Protein AF-A0A938VQ85-F1 (afdb_monomer_lite)

Sequence (99 aa):
MSARAQPDFHTLARSVGDYLARVAEPVAEGVRWATYSYAGERQYGTDVFAGAAGVVLFLADLAAMGDDARSRDLAERGMAWLAATWQREEAAGVYNPTL

Foldseek 3Di:
DDDDDDDDVLVVLVVVLVVCLVQWDDDPQFTFHWFADPVRDTDADLDCPGHLVVVLVSLVVNCVVPVPVSSVRNSVRSVSVSVVVVVVCVVVVVDDPPD

Structure (mmCIF, N/CA/C/O backbone):
data_AF-A0A938VQ85-F1
#
_entry.id   AF-A0A938VQ85-F1
#
loop_
_atom_site.group_PDB
_atom_site.id
_atom_site.type_symbol
_atom_site.label_atom_id
_atom_site.label_alt_id
_atom_site.label_comp_id
_atom_site.label_asym_id
_atom_site.label_entity_id
_atom_site.label_seq_id
_atom_site.pdbx_PDB_ins_code
_atom_site.Cartn_x
_atom_site.Cartn_y
_atom_site.Cartn_z
_atom_site.occupancy
_atom_site.B_iso_or_equiv
_atom_site.auth_seq_id
_atom_site.auth_comp_id
_atom_site.auth_asym_id
_atom_site.auth_atom_id
_atom_site.pdbx_PDB_model_num
ATOM 1 N N . MET A 1 1 ? -5.783 25.232 32.265 1.00 48.94 1 MET A N 1
ATOM 2 C CA . MET A 1 1 ? -5.102 24.543 31.146 1.00 48.94 1 MET A CA 1
ATOM 3 C C . MET A 1 1 ? -5.844 23.242 30.883 1.00 48.94 1 MET A C 1
ATOM 5 O O . MET A 1 1 ? -5.754 22.352 31.714 1.00 48.94 1 MET A O 1
ATOM 9 N N . SER A 1 2 ? -6.633 23.148 29.808 1.00 55.66 2 SER A N 1
ATOM 10 C CA . SER A 1 2 ? -7.268 21.876 29.422 1.00 55.66 2 SER A CA 1
ATOM 11 C C . SER A 1 2 ? -6.257 21.008 28.683 1.00 55.66 2 SER A C 1
ATOM 13 O O . SER A 1 2 ? -5.640 21.475 27.726 1.00 55.66 2 SER A O 1
ATOM 15 N N . ALA A 1 3 ? -6.083 19.764 29.129 1.00 60.75 3 ALA A N 1
ATOM 16 C CA . ALA A 1 3 ? -5.290 18.771 28.418 1.00 60.75 3 ALA A CA 1
ATOM 17 C C . ALA A 1 3 ? -5.922 18.502 27.044 1.00 60.75 3 ALA A C 1
ATOM 19 O O . ALA A 1 3 ? -7.126 18.263 26.939 1.00 60.75 3 ALA A O 1
ATOM 20 N N . ARG A 1 4 ? -5.120 18.581 25.979 1.00 64.44 4 ARG A N 1
ATOM 21 C CA . ARG A 1 4 ? -5.558 18.226 24.625 1.00 64.44 4 ARG A CA 1
ATOM 22 C C . ARG A 1 4 ? -5.855 16.724 24.621 1.00 64.44 4 ARG A C 1
ATOM 24 O O . ARG A 1 4 ? -4.990 15.951 25.024 1.00 64.44 4 ARG A O 1
ATOM 31 N N . ALA A 1 5 ? -7.055 16.318 24.207 1.00 73.06 5 ALA A N 1
ATOM 32 C CA . ALA A 1 5 ? -7.376 14.901 24.053 1.00 73.06 5 ALA A CA 1
ATOM 33 C C . ALA A 1 5 ? -6.359 14.252 23.098 1.00 73.06 5 ALA A C 1
ATOM 35 O O . ALA A 1 5 ? -6.088 14.801 22.025 1.00 73.06 5 ALA A O 1
ATOM 36 N N . GLN A 1 6 ? -5.760 13.132 23.510 1.00 65.94 6 GLN A N 1
ATOM 37 C C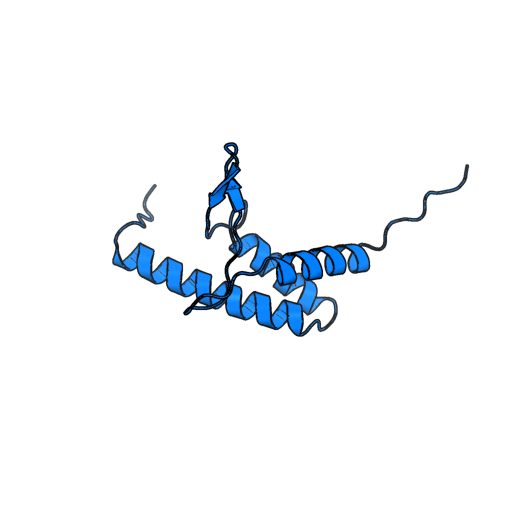A . GLN A 1 6 ? -4.875 12.371 22.634 1.00 65.94 6 GLN A CA 1
ATOM 38 C C . GLN A 1 6 ? -5.691 11.796 21.468 1.00 65.94 6 GLN A C 1
ATOM 40 O O . GLN A 1 6 ? -6.807 11.320 21.689 1.00 65.94 6 GLN A O 1
ATOM 45 N N . PRO A 1 7 ? -5.171 11.858 20.234 1.00 72.00 7 PRO A N 1
ATOM 46 C CA . PRO A 1 7 ? -5.837 11.251 19.096 1.00 72.00 7 PRO A CA 1
ATOM 47 C C . PRO A 1 7 ? -5.908 9.730 19.255 1.00 72.00 7 PRO A C 1
ATOM 49 O O . PRO A 1 7 ? -4.952 9.095 19.699 1.00 72.00 7 PRO A O 1
ATOM 52 N N . ASP A 1 8 ? -7.033 9.154 18.838 1.00 88.31 8 ASP A N 1
ATOM 53 C CA . ASP A 1 8 ? -7.162 7.710 18.680 1.00 88.31 8 ASP A CA 1
ATOM 54 C C . ASP A 1 8 ? -6.401 7.267 17.422 1.00 88.31 8 ASP A C 1
ATOM 56 O O . ASP A 1 8 ? -6.876 7.411 16.290 1.00 88.31 8 ASP A O 1
ATOM 60 N N . PHE A 1 9 ? -5.190 6.747 17.627 1.00 88.38 9 PHE A N 1
ATOM 61 C CA . PHE A 1 9 ? -4.323 6.280 16.549 1.00 88.38 9 PHE A CA 1
ATOM 62 C C . PHE A 1 9 ? -4.932 5.133 15.743 1.00 88.38 9 PHE A C 1
ATOM 64 O O . PHE A 1 9 ? -4.624 5.019 14.560 1.00 88.38 9 PHE A O 1
ATOM 71 N N . HIS A 1 10 ? -5.829 4.333 16.323 1.00 89.19 10 HIS A N 1
ATOM 72 C CA . HIS A 1 10 ? -6.503 3.269 15.588 1.00 89.19 10 HIS A CA 1
ATOM 73 C C . HIS A 1 10 ? -7.497 3.847 14.574 1.00 89.19 10 HIS A C 1
ATOM 75 O O . HIS A 1 10 ? -7.471 3.484 13.399 1.00 89.19 10 HIS A O 1
ATOM 81 N N . THR A 1 11 ? -8.317 4.822 14.982 1.00 91.44 11 THR A N 1
ATOM 82 C CA . THR A 1 11 ? -9.201 5.545 14.052 1.00 91.44 11 THR A CA 1
ATOM 83 C C . THR A 1 11 ? -8.408 6.250 12.948 1.00 91.44 11 THR A C 1
ATOM 85 O O . THR A 1 11 ? -8.800 6.209 11.780 1.00 91.44 11 THR A O 1
ATOM 88 N N . LEU A 1 12 ? -7.267 6.863 13.282 1.00 93.62 12 LEU A N 1
ATOM 89 C CA . LEU A 1 12 ? -6.402 7.490 12.279 1.00 93.62 12 LEU A CA 1
ATOM 90 C C . LEU A 1 12 ? -5.791 6.467 11.314 1.00 93.62 12 LEU A C 1
ATOM 92 O O . LEU A 1 12 ? -5.806 6.699 10.107 1.00 93.62 12 LEU A O 1
ATOM 96 N N . ALA A 1 13 ? -5.307 5.329 11.815 1.00 94.50 13 ALA A N 1
ATOM 97 C CA . ALA A 1 13 ? -4.781 4.254 10.981 1.00 94.50 13 ALA A CA 1
ATOM 98 C C . ALA A 1 13 ? -5.854 3.711 10.027 1.00 94.50 13 ALA A C 1
ATOM 100 O O . ALA A 1 13 ? -5.593 3.556 8.837 1.00 94.50 13 ALA A O 1
ATOM 101 N N . ARG A 1 14 ? -7.094 3.534 10.498 1.00 94.25 14 ARG A N 1
ATOM 102 C CA . ARG A 1 14 ? -8.218 3.137 9.637 1.00 94.25 14 ARG A CA 1
ATOM 103 C C . ARG A 1 14 ? -8.488 4.141 8.519 1.00 94.25 14 ARG A C 1
ATOM 105 O O . ARG A 1 14 ? -8.662 3.731 7.380 1.00 94.25 14 ARG A O 1
ATOM 112 N N . SER A 1 15 ? -8.445 5.441 8.811 1.00 95.25 15 SER A N 1
ATOM 113 C CA . SER A 1 15 ? -8.581 6.488 7.786 1.00 95.25 15 SER A CA 1
ATOM 114 C C . SER A 1 15 ? -7.483 6.403 6.713 1.00 95.25 15 SER A C 1
ATOM 116 O O . SER A 1 15 ? -7.756 6.542 5.518 1.00 95.25 15 SER A O 1
ATOM 118 N N . VAL A 1 16 ? -6.239 6.116 7.117 1.00 96.44 16 VAL A N 1
ATOM 119 C CA . VAL A 1 16 ? -5.133 5.871 6.175 1.00 96.44 16 VAL A CA 1
ATOM 120 C C . VAL A 1 16 ? -5.381 4.598 5.360 1.00 96.44 16 VAL A C 1
ATOM 122 O O . VAL A 1 16 ? -5.218 4.626 4.142 1.00 96.44 16 VAL A O 1
ATOM 125 N N . GLY A 1 17 ? -5.838 3.513 5.989 1.00 96.75 17 GLY A N 1
ATOM 126 C CA . GLY A 1 17 ? -6.230 2.277 5.304 1.00 96.75 17 GLY A CA 1
ATOM 127 C C . GLY A 1 17 ? -7.326 2.508 4.261 1.00 96.75 17 GLY A C 1
ATOM 128 O O . GLY A 1 17 ? -7.186 2.091 3.113 1.00 96.75 17 GLY A O 1
ATOM 129 N N . ASP A 1 18 ? -8.367 3.266 4.607 1.00 97.00 18 ASP A N 1
ATOM 130 C CA . ASP A 1 18 ? -9.449 3.637 3.690 1.00 97.00 18 ASP A CA 1
ATOM 131 C C . ASP A 1 18 ? -8.946 4.454 2.497 1.00 97.00 18 ASP A C 1
ATOM 133 O O . ASP A 1 18 ? -9.379 4.235 1.359 1.00 97.00 18 ASP A O 1
ATOM 137 N N . TYR A 1 19 ? -8.015 5.382 2.738 1.00 97.81 19 TYR A N 1
ATOM 138 C CA . TYR A 1 19 ? -7.357 6.133 1.676 1.00 97.81 19 TYR A CA 1
ATOM 139 C C . TYR A 1 19 ? -6.568 5.206 0.748 1.00 97.81 19 TYR A C 1
ATOM 141 O O . TYR A 1 19 ? -6.794 5.230 -0.463 1.00 97.81 19 TYR A O 1
ATOM 149 N N . LEU A 1 20 ? -5.689 4.368 1.303 1.00 97.88 20 LEU A N 1
ATOM 150 C CA . LEU A 1 20 ? -4.861 3.424 0.548 1.00 97.88 20 LEU A CA 1
ATOM 151 C C . LEU A 1 20 ? -5.715 2.461 -0.269 1.00 97.88 20 LEU A C 1
ATOM 153 O O . LEU A 1 20 ? -5.401 2.175 -1.420 1.00 97.88 20 LEU A O 1
ATOM 157 N N . ALA A 1 21 ? -6.834 2.019 0.285 1.00 98.25 21 ALA A N 1
ATOM 158 C CA . ALA A 1 21 ? -7.776 1.161 -0.400 1.00 98.25 21 ALA A CA 1
ATOM 159 C C . ALA A 1 21 ? -8.522 1.865 -1.544 1.00 98.25 21 ALA A C 1
ATOM 161 O O . ALA A 1 21 ? -8.942 1.212 -2.495 1.00 98.25 21 ALA A O 1
ATOM 162 N N . ARG A 1 22 ? -8.708 3.188 -1.469 1.00 98.12 22 ARG A N 1
ATOM 163 C CA . ARG A 1 22 ? -9.295 3.989 -2.554 1.00 98.12 22 ARG A CA 1
ATOM 164 C C . ARG A 1 22 ? -8.308 4.239 -3.691 1.00 98.12 22 ARG A C 1
ATOM 166 O O . ARG A 1 22 ? -8.736 4.326 -4.836 1.00 98.12 22 ARG A O 1
ATOM 173 N N . VAL A 1 23 ? -7.023 4.401 -3.378 1.00 97.62 23 VAL A N 1
ATOM 174 C CA . VAL A 1 23 ? -5.973 4.678 -4.377 1.00 97.62 23 VAL A CA 1
ATOM 175 C C . VAL A 1 23 ? -5.237 3.424 -4.854 1.00 97.62 23 VAL A C 1
ATOM 177 O O . VAL A 1 23 ? -4.354 3.524 -5.698 1.00 97.62 23 VAL A O 1
ATOM 180 N N . ALA A 1 24 ? -5.599 2.257 -4.322 1.00 98.31 24 ALA A N 1
ATOM 181 C CA . ALA A 1 24 ? -5.146 0.961 -4.798 1.00 98.31 24 ALA A CA 1
ATOM 182 C C . ALA A 1 24 ? -5.479 0.781 -6.285 1.00 98.31 24 ALA A C 1
ATOM 184 O O . ALA A 1 24 ? -6.615 0.990 -6.713 1.00 98.31 24 ALA A O 1
ATOM 185 N N . GLU A 1 25 ? -4.495 0.337 -7.060 1.00 98.31 25 GLU A N 1
ATOM 186 C CA . GLU A 1 25 ? -4.631 0.069 -8.488 1.00 98.31 25 GLU A CA 1
ATOM 187 C C . GLU A 1 25 ? -4.609 -1.437 -8.741 1.00 98.31 25 GLU A C 1
ATOM 189 O O . GLU A 1 25 ? -3.544 -2.057 -8.641 1.00 98.31 25 GLU A O 1
ATOM 194 N N . PRO A 1 26 ? -5.758 -2.047 -9.081 1.00 98.25 26 PRO A N 1
ATOM 195 C CA . PRO A 1 26 ? -5.797 -3.436 -9.500 1.00 98.25 26 PRO A CA 1
ATOM 196 C C . PRO A 1 26 ? -5.009 -3.629 -10.795 1.00 98.25 26 PRO A C 1
ATOM 198 O O . PRO A 1 26 ? -5.172 -2.884 -11.762 1.00 98.25 26 PRO A O 1
ATOM 201 N N . VAL A 1 27 ? -4.187 -4.668 -10.819 1.00 97.56 27 VAL A N 1
ATOM 202 C CA . VAL A 1 27 ? -3.453 -5.145 -11.993 1.00 97.56 27 VAL A CA 1
ATOM 203 C C . VAL A 1 27 ? -3.623 -6.659 -12.101 1.00 97.56 27 VAL A C 1
ATOM 205 O O . VAL A 1 27 ? -4.173 -7.284 -11.194 1.00 97.56 27 VAL A O 1
ATOM 208 N N . ALA A 1 28 ? -3.189 -7.263 -13.210 1.00 94.88 28 ALA A N 1
ATOM 209 C CA . ALA A 1 28 ? -3.384 -8.696 -13.437 1.00 94.88 28 ALA A CA 1
ATOM 210 C C . ALA A 1 28 ? -2.788 -9.555 -12.305 1.00 94.88 28 ALA A C 1
ATOM 212 O O . ALA A 1 28 ? -3.394 -10.539 -11.892 1.00 94.88 28 ALA A O 1
ATOM 213 N N . GLU A 1 29 ? -1.645 -9.142 -11.759 1.00 94.50 29 GLU A N 1
ATOM 214 C CA . GLU A 1 29 ? -0.906 -9.876 -10.731 1.00 94.50 29 GLU A CA 1
ATOM 215 C C . GLU A 1 29 ? -1.161 -9.375 -9.298 1.00 94.50 29 GLU A C 1
ATOM 217 O O . GLU A 1 29 ? -0.385 -9.690 -8.402 1.00 94.50 29 GLU A O 1
ATOM 222 N N . GLY A 1 30 ? -2.216 -8.585 -9.055 1.00 97.94 30 GLY A N 1
ATOM 223 C CA . GLY A 1 30 ? -2.573 -8.144 -7.703 1.00 97.94 30 GLY A CA 1
ATOM 224 C C . GLY A 1 30 ? -3.001 -6.683 -7.616 1.00 97.94 30 GLY A C 1
ATOM 225 O O . GLY A 1 30 ? -3.861 -6.220 -8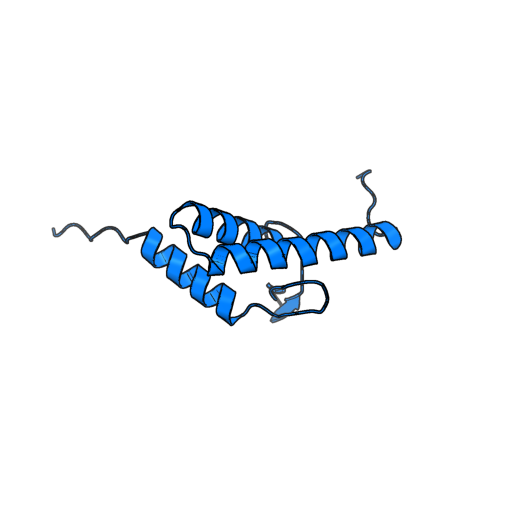.367 1.00 97.94 30 GLY A O 1
ATOM 226 N N . VAL A 1 31 ? -2.440 -5.960 -6.650 1.00 98.62 31 VAL A N 1
ATOM 227 C CA . VAL A 1 31 ? -2.680 -4.526 -6.437 1.00 98.62 31 VAL A CA 1
ATOM 228 C C . VAL A 1 31 ? -1.353 -3.813 -6.238 1.00 98.62 31 VAL A C 1
ATOM 230 O O . VAL A 1 31 ? -0.450 -4.332 -5.591 1.00 98.62 31 VAL A O 1
ATOM 233 N N . ARG A 1 32 ? -1.254 -2.597 -6.769 1.00 97.94 32 ARG A N 1
ATOM 234 C CA . ARG A 1 32 ? -0.120 -1.702 -6.541 1.00 97.94 32 ARG A CA 1
ATOM 235 C C . ARG A 1 32 ? -0.588 -0.315 -6.127 1.00 97.94 32 ARG A C 1
ATOM 237 O O . ARG A 1 32 ? -1.759 0.030 -6.280 1.00 97.94 32 ARG A O 1
ATOM 244 N N . TRP A 1 33 ? 0.353 0.487 -5.653 1.00 97.94 33 TRP A N 1
ATOM 245 C CA . TRP A 1 33 ? 0.131 1.880 -5.293 1.00 97.94 33 TRP A CA 1
ATOM 246 C C . TRP A 1 33 ? 1.159 2.743 -6.001 1.00 97.94 33 TRP A C 1
ATOM 248 O O . TRP A 1 33 ? 2.351 2.437 -5.965 1.00 97.94 33 TRP A O 1
ATOM 258 N N . ALA A 1 34 ? 0.701 3.812 -6.647 1.00 96.25 34 ALA A N 1
ATOM 259 C CA . ALA A 1 34 ? 1.607 4.820 -7.167 1.00 96.25 34 ALA A CA 1
ATOM 260 C C . ALA A 1 34 ? 2.198 5.644 -6.016 1.00 96.25 34 ALA A C 1
ATOM 262 O O . ALA A 1 34 ? 1.465 6.245 -5.225 1.00 96.25 34 ALA A O 1
ATOM 263 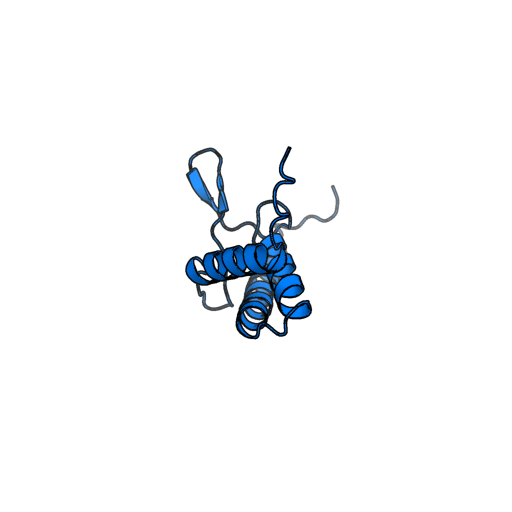N N . THR A 1 35 ? 3.522 5.722 -5.969 1.00 90.75 35 THR A N 1
ATOM 264 C CA . THR A 1 35 ? 4.246 6.781 -5.266 1.00 90.75 35 THR A CA 1
ATOM 265 C C . THR A 1 35 ? 4.652 7.863 -6.262 1.00 90.75 35 THR A C 1
ATOM 267 O O . THR A 1 35 ? 4.439 7.720 -7.469 1.00 90.75 35 THR A O 1
ATOM 270 N N . TYR A 1 36 ? 5.143 8.996 -5.766 1.00 90.31 36 TYR A N 1
ATOM 271 C CA . TYR A 1 36 ? 5.471 10.143 -6.608 1.00 90.31 36 TYR A CA 1
ATOM 272 C C . TYR A 1 36 ? 6.922 10.551 -6.399 1.00 90.31 36 TYR A C 1
ATOM 274 O O . TYR A 1 36 ? 7.369 10.703 -5.261 1.00 90.31 36 TYR A O 1
ATOM 282 N N . SER A 1 37 ? 7.642 10.757 -7.500 1.00 88.62 37 SER A N 1
ATOM 283 C CA . SER A 1 37 ? 8.971 11.362 -7.470 1.00 88.62 37 SER A CA 1
ATOM 284 C C . SER A 1 37 ? 8.894 12.815 -6.988 1.00 88.62 37 SER A C 1
ATOM 286 O O . SER A 1 37 ? 7.823 13.427 -6.969 1.00 88.62 37 SER A O 1
ATOM 288 N N . TYR A 1 38 ? 10.040 13.424 -6.675 1.00 87.44 38 TYR A N 1
ATOM 289 C CA . TYR A 1 38 ? 10.098 14.861 -6.370 1.00 87.44 38 TYR A CA 1
ATOM 290 C C . TYR A 1 38 ? 9.600 15.749 -7.521 1.00 87.44 38 TYR A C 1
ATOM 292 O O . TYR A 1 38 ? 9.145 16.864 -7.276 1.00 87.44 38 TYR A O 1
ATOM 300 N N . ALA A 1 39 ? 9.656 15.257 -8.762 1.00 93.75 39 ALA A N 1
ATOM 301 C CA . ALA A 1 39 ? 9.113 15.936 -9.936 1.00 93.75 39 ALA A CA 1
ATOM 302 C C . ALA A 1 39 ? 7.599 15.700 -10.128 1.00 93.75 39 ALA A C 1
ATOM 304 O O . ALA A 1 39 ? 7.013 16.222 -11.072 1.00 93.75 39 ALA A O 1
ATOM 305 N N . GLY A 1 40 ? 6.953 14.929 -9.245 1.00 91.88 40 GLY A N 1
ATOM 306 C CA . GLY A 1 40 ? 5.528 14.601 -9.323 1.00 91.88 40 GLY A CA 1
ATOM 307 C C . GLY A 1 40 ? 5.201 13.469 -10.299 1.00 91.88 40 GLY A C 1
ATOM 308 O O . GLY A 1 40 ? 4.039 13.286 -10.661 1.00 91.88 40 GLY A O 1
ATOM 309 N N . GLU A 1 41 ? 6.197 12.700 -10.735 1.00 94.06 41 GLU A N 1
ATOM 310 C CA . GLU A 1 41 ? 5.989 11.577 -11.649 1.00 94.06 41 GLU A CA 1
ATOM 311 C C . GLU A 1 41 ? 5.541 10.337 -10.883 1.00 94.06 41 GLU A C 1
ATOM 313 O O . GLU A 1 41 ? 6.099 10.020 -9.833 1.00 94.06 41 GLU A O 1
ATOM 318 N N . ARG A 1 42 ? 4.560 9.610 -11.425 1.00 94.50 42 ARG A N 1
ATOM 319 C CA . ARG A 1 42 ? 4.086 8.360 -10.824 1.00 94.50 42 ARG A CA 1
ATOM 320 C C . ARG A 1 42 ? 5.141 7.269 -10.954 1.00 94.50 42 ARG A C 1
ATOM 322 O O . ARG A 1 42 ? 5.647 7.015 -12.045 1.00 94.50 42 ARG A O 1
ATOM 329 N N . GLN A 1 43 ? 5.403 6.589 -9.850 1.00 94.56 43 GLN A N 1
ATOM 330 C CA . GLN A 1 43 ? 6.355 5.496 -9.731 1.00 94.56 43 GLN A CA 1
ATOM 331 C C . GLN A 1 43 ? 5.705 4.318 -9.004 1.00 94.56 43 GLN A C 1
ATOM 333 O O . GLN A 1 43 ? 4.766 4.492 -8.232 1.00 94.56 43 GLN A O 1
ATOM 338 N N . TYR A 1 44 ? 6.205 3.111 -9.263 1.00 94.94 44 TYR A N 1
ATOM 339 C CA . TYR A 1 44 ? 5.742 1.885 -8.609 1.00 94.94 44 TYR A CA 1
ATOM 340 C C . TYR A 1 44 ? 6.947 1.144 -8.034 1.00 94.94 44 TYR A C 1
ATOM 342 O O . TYR A 1 44 ? 7.390 0.141 -8.588 1.00 94.94 44 TYR A O 1
ATOM 350 N N . GLY A 1 45 ? 7.514 1.691 -6.959 1.00 92.75 45 GLY A N 1
ATOM 351 C CA . GLY A 1 45 ? 8.616 1.059 -6.235 1.00 92.75 45 GLY A CA 1
ATOM 352 C C . GLY A 1 45 ? 8.154 -0.180 -5.467 1.00 92.75 45 GLY A C 1
ATOM 353 O O . GLY A 1 45 ? 7.001 -0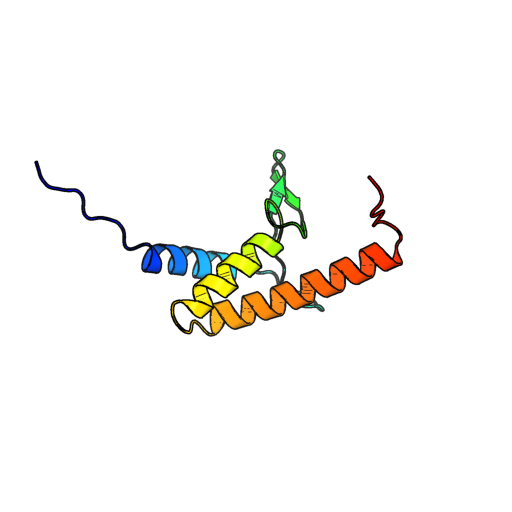.265 -5.034 1.00 92.75 45 GLY A O 1
ATOM 354 N N . THR A 1 46 ? 9.056 -1.137 -5.276 1.00 94.94 46 THR A N 1
ATOM 355 C CA . THR A 1 46 ? 8.814 -2.368 -4.506 1.00 94.94 46 THR A CA 1
ATOM 356 C C . THR A 1 46 ? 9.389 -2.307 -3.090 1.00 94.94 46 THR A C 1
ATOM 358 O O . THR A 1 46 ? 9.092 -3.182 -2.283 1.00 94.94 46 THR A O 1
ATOM 361 N N . ASP A 1 47 ? 10.175 -1.280 -2.758 1.00 92.19 47 ASP A N 1
ATOM 362 C CA . ASP A 1 47 ? 10.849 -1.161 -1.468 1.00 92.19 47 ASP A CA 1
ATOM 363 C C . ASP A 1 47 ? 9.914 -0.714 -0.325 1.00 92.19 47 ASP A C 1
ATOM 365 O O . ASP A 1 47 ? 8.763 -0.318 -0.525 1.00 92.19 47 ASP A O 1
ATOM 369 N N . VAL A 1 48 ? 10.418 -0.807 0.907 1.00 94.50 48 VAL A N 1
ATOM 370 C CA . VAL A 1 48 ? 9.654 -0.516 2.132 1.00 94.50 48 VAL A CA 1
ATOM 371 C C . VAL A 1 48 ? 9.490 0.987 2.390 1.00 94.50 48 VAL A C 1
ATOM 373 O O . VAL A 1 48 ? 8.521 1.386 3.030 1.00 94.50 48 VAL A O 1
ATOM 376 N N . PHE A 1 49 ? 10.404 1.832 1.912 1.00 88.81 49 PHE A N 1
ATOM 377 C CA . PHE A 1 49 ? 10.448 3.251 2.276 1.00 88.81 49 PHE A CA 1
ATOM 378 C C . PHE A 1 49 ? 9.650 4.137 1.319 1.00 88.81 49 PHE A C 1
ATOM 380 O O . PHE A 1 49 ? 8.965 5.059 1.760 1.00 88.81 49 PHE A O 1
ATOM 387 N N . ALA A 1 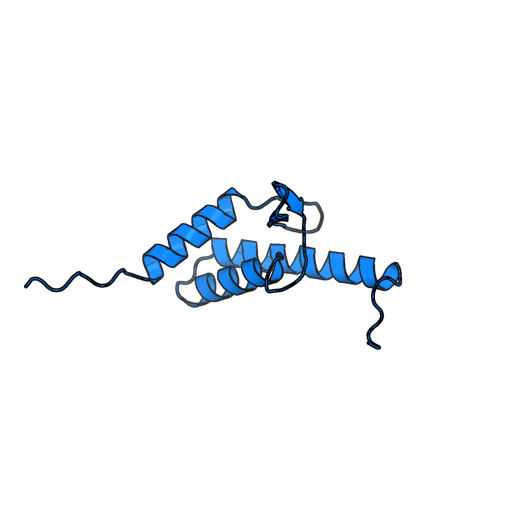50 ? 9.745 3.869 0.020 1.00 87.31 50 ALA A N 1
ATOM 388 C CA . ALA A 1 50 ? 9.143 4.664 -1.047 1.00 87.31 50 ALA A CA 1
ATOM 389 C C . ALA A 1 50 ? 8.294 3.821 -2.013 1.00 87.31 50 ALA A C 1
ATOM 391 O O . ALA A 1 50 ? 7.857 4.323 -3.055 1.00 87.31 50 ALA A O 1
ATOM 392 N N . GLY A 1 51 ? 8.051 2.553 -1.673 1.00 93.56 51 GLY A N 1
ATOM 393 C CA . GLY A 1 51 ? 7.353 1.593 -2.513 1.00 93.56 51 GLY A CA 1
ATOM 394 C C . GLY A 1 51 ? 6.159 0.914 -1.847 1.00 93.56 51 GLY A C 1
ATOM 395 O O . GLY A 1 51 ? 5.725 1.235 -0.737 1.00 93.56 51 GLY A O 1
ATOM 396 N N . ALA A 1 52 ? 5.605 -0.056 -2.570 1.00 96.56 52 ALA A N 1
ATOM 397 C CA . ALA A 1 52 ? 4.407 -0.779 -2.170 1.00 96.56 52 ALA A CA 1
ATOM 398 C C . ALA A 1 52 ? 4.628 -1.705 -0.962 1.00 96.56 52 ALA A C 1
ATOM 400 O O . ALA A 1 52 ? 3.656 -2.012 -0.275 1.00 96.56 52 ALA A O 1
ATOM 401 N N . ALA A 1 53 ? 5.861 -2.130 -0.653 1.00 97.38 53 ALA A N 1
ATOM 402 C CA . ALA A 1 53 ? 6.099 -3.005 0.498 1.00 97.38 53 ALA A CA 1
ATOM 403 C C . ALA A 1 53 ? 5.781 -2.314 1.831 1.00 97.38 53 ALA A C 1
ATOM 405 O O . ALA A 1 53 ? 5.209 -2.945 2.716 1.00 97.38 53 ALA A O 1
ATOM 406 N N . GLY A 1 54 ? 6.052 -1.010 1.961 1.00 97.44 54 GLY A N 1
ATOM 407 C CA . GLY A 1 54 ? 5.665 -0.248 3.153 1.00 97.44 54 GLY A CA 1
ATOM 408 C C . GLY A 1 54 ? 4.146 -0.161 3.324 1.00 97.44 54 GLY A C 1
ATOM 409 O O . GLY A 1 54 ? 3.625 -0.335 4.424 1.00 97.44 54 GLY A O 1
ATOM 410 N N . VAL A 1 55 ? 3.423 0.033 2.217 1.00 97.94 55 VAL A N 1
ATOM 411 C CA . VAL A 1 55 ? 1.951 0.044 2.198 1.00 97.94 55 VAL A CA 1
ATOM 412 C C . VAL A 1 55 ? 1.384 -1.313 2.612 1.00 97.94 55 VAL A C 1
ATOM 414 O O . VAL A 1 55 ? 0.462 -1.378 3.423 1.00 97.94 55 VAL A O 1
ATOM 417 N N . VAL A 1 56 ? 1.953 -2.398 2.089 1.00 98.31 56 VAL A N 1
ATOM 418 C CA . VAL A 1 56 ? 1.541 -3.766 2.419 1.00 98.31 56 VAL A CA 1
ATOM 419 C C . VAL A 1 56 ? 1.777 -4.088 3.893 1.00 98.31 56 VAL A C 1
ATOM 421 O O . VAL A 1 56 ? 0.872 -4.614 4.535 1.00 98.31 56 VAL A O 1
ATOM 424 N N . LEU A 1 57 ? 2.944 -3.733 4.444 1.00 98.31 57 LEU A N 1
ATOM 425 C CA . LEU A 1 57 ? 3.238 -3.912 5.870 1.00 98.31 57 LEU A CA 1
ATOM 426 C C . LEU A 1 57 ? 2.236 -3.151 6.744 1.00 98.31 57 LEU A C 1
ATOM 428 O O . LEU A 1 57 ? 1.656 -3.730 7.657 1.00 98.31 57 LEU A O 1
ATOM 432 N N . PHE A 1 58 ? 1.957 -1.889 6.410 1.00 97.50 58 PHE A N 1
ATOM 433 C CA . PHE A 1 58 ? 0.964 -1.090 7.125 1.00 97.50 58 PHE A CA 1
ATOM 434 C C . PHE A 1 58 ? -0.436 -1.730 7.113 1.00 97.50 58 PHE A C 1
ATOM 436 O O . PHE A 1 58 ? -1.101 -1.787 8.146 1.00 97.50 58 PHE A O 1
ATOM 443 N N . LEU A 1 59 ? -0.897 -2.216 5.956 1.00 98.19 59 LEU A N 1
ATOM 444 C CA . LEU A 1 59 ? -2.211 -2.855 5.827 1.00 98.19 59 LEU A CA 1
ATOM 445 C C . LEU A 1 59 ? -2.276 -4.198 6.568 1.00 98.19 59 LEU A C 1
ATOM 447 O O . LEU A 1 59 ? -3.312 -4.519 7.150 1.00 98.19 59 LEU A O 1
ATOM 451 N N . ALA A 1 60 ? -1.180 -4.959 6.588 1.00 98.06 60 ALA A N 1
ATOM 452 C CA . ALA A 1 60 ? -1.079 -6.193 7.362 1.00 98.06 60 ALA A CA 1
ATOM 453 C C . ALA A 1 60 ? -1.169 -5.921 8.874 1.00 98.06 60 ALA A C 1
ATOM 455 O O . ALA A 1 60 ? -1.934 -6.590 9.570 1.00 98.06 60 ALA A O 1
ATOM 456 N N . ASP A 1 61 ? -0.466 -4.897 9.368 1.00 97.06 61 ASP A N 1
ATOM 457 C CA . ASP A 1 61 ? -0.545 -4.473 10.770 1.00 97.06 61 ASP A CA 1
ATOM 458 C C . ASP A 1 61 ? -1.952 -3.972 11.125 1.00 97.06 61 ASP A C 1
ATOM 460 O O . ASP A 1 61 ? -2.508 -4.337 12.164 1.00 97.06 61 ASP A O 1
ATOM 464 N N . LEU A 1 62 ? -2.571 -3.176 10.245 1.00 96.06 62 LEU A N 1
ATOM 465 C CA . LEU A 1 62 ? -3.939 -2.694 10.435 1.00 96.06 62 LEU A CA 1
ATOM 466 C C . LEU A 1 62 ? -4.947 -3.849 10.506 1.00 96.06 62 LEU A C 1
ATOM 468 O O . LEU A 1 62 ? -5.818 -3.851 11.377 1.00 96.06 62 LEU A O 1
ATOM 472 N N . ALA A 1 63 ? -4.801 -4.856 9.642 1.00 95.94 63 ALA A N 1
ATOM 473 C CA . ALA A 1 63 ? -5.622 -6.060 9.682 1.00 95.94 63 ALA A CA 1
ATOM 474 C C . ALA A 1 63 ? -5.437 -6.840 10.995 1.00 95.94 63 ALA A C 1
ATOM 476 O O . ALA A 1 63 ? -6.423 -7.274 11.591 1.00 95.94 63 ALA A O 1
ATOM 477 N N . ALA A 1 64 ? -4.200 -6.974 11.483 1.00 94.44 64 ALA A N 1
ATOM 478 C CA . ALA A 1 64 ? -3.892 -7.694 12.719 1.00 94.44 64 ALA A CA 1
ATOM 479 C C . ALA A 1 64 ? -4.456 -7.014 13.981 1.00 94.44 64 ALA A C 1
ATOM 481 O O . ALA A 1 64 ? -4.775 -7.696 14.954 1.00 94.44 64 ALA A O 1
ATOM 482 N N . MET A 1 65 ? -4.601 -5.685 13.974 1.00 89.88 65 MET A N 1
ATOM 483 C CA . MET A 1 65 ? -5.113 -4.925 15.121 1.00 89.88 65 MET A CA 1
ATOM 484 C C . MET A 1 65 ? -6.640 -4.981 15.285 1.00 89.88 65 MET A C 1
ATOM 486 O O . MET A 1 65 ? -7.125 -4.762 16.395 1.00 89.88 65 MET A O 1
ATOM 490 N N . GLY A 1 66 ? -7.401 -5.245 14.217 1.00 80.88 66 GLY A N 1
ATOM 491 C CA . GLY A 1 66 ? -8.860 -5.061 14.234 1.00 80.88 66 GLY A CA 1
ATOM 492 C C . GLY A 1 66 ? -9.688 -6.026 13.386 1.00 80.88 66 GLY A C 1
ATOM 493 O O . GLY A 1 66 ? -10.871 -5.757 13.197 1.00 80.88 66 GLY A O 1
ATOM 494 N N . ASP A 1 67 ? -9.094 -7.108 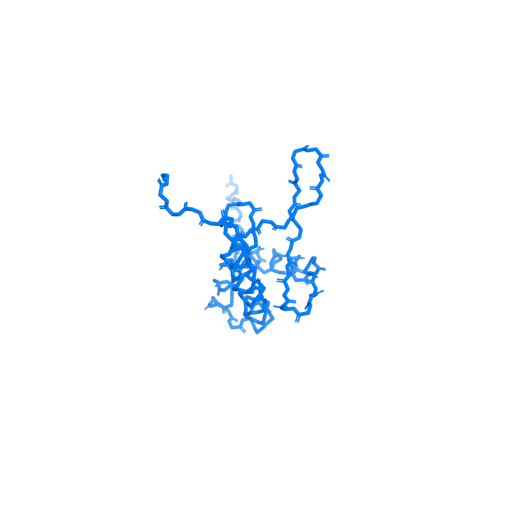12.871 1.00 73.56 67 ASP A N 1
ATOM 495 C CA . ASP A 1 67 ? -9.735 -8.069 11.953 1.00 73.56 67 ASP A CA 1
ATOM 496 C C . ASP A 1 67 ? -10.364 -7.388 10.717 1.00 73.56 67 ASP A C 1
ATOM 498 O O . ASP A 1 67 ? -11.450 -7.724 10.242 1.00 73.56 67 ASP A O 1
ATOM 502 N N . ASP A 1 68 ? -9.674 -6.366 10.196 1.00 89.50 68 ASP A N 1
ATOM 503 C CA . ASP A 1 68 ? -10.103 -5.636 9.005 1.00 89.50 68 ASP A CA 1
ATOM 504 C C . ASP A 1 68 ? -9.841 -6.470 7.743 1.00 89.50 68 ASP A C 1
ATOM 506 O O . ASP A 1 68 ? -8.769 -6.418 7.129 1.00 89.50 68 ASP A O 1
ATOM 510 N N . ALA A 1 69 ? -10.861 -7.231 7.343 1.00 94.38 69 ALA A N 1
ATOM 511 C CA . ALA A 1 69 ? -10.837 -8.093 6.165 1.00 94.38 69 ALA A CA 1
ATOM 512 C C . ALA A 1 69 ? -10.444 -7.354 4.873 1.00 94.38 69 ALA A C 1
ATOM 514 O O . ALA A 1 69 ? -9.838 -7.954 3.986 1.00 94.38 69 ALA A O 1
ATOM 515 N N . ARG A 1 70 ? -10.750 -6.055 4.756 1.00 95.88 70 ARG A N 1
ATOM 516 C CA . ARG A 1 70 ? -10.386 -5.263 3.574 1.00 95.88 70 ARG A CA 1
ATOM 517 C C . ARG A 1 70 ? -8.895 -4.959 3.557 1.00 95.88 70 ARG A C 1
ATOM 519 O O . ARG A 1 70 ? -8.258 -5.106 2.516 1.00 95.88 70 ARG A O 1
ATOM 526 N N . SER A 1 71 ? -8.344 -4.545 4.695 1.00 97.56 71 SER A N 1
ATOM 527 C CA . SER A 1 71 ? -6.901 -4.325 4.829 1.00 97.56 71 SER A CA 1
ATOM 528 C C . SER A 1 71 ? -6.125 -5.622 4.599 1.00 97.56 71 SER A C 1
ATOM 530 O O . SER A 1 71 ? -5.110 -5.611 3.904 1.00 97.56 71 SER A O 1
ATOM 532 N N . ARG A 1 72 ? -6.662 -6.757 5.066 1.00 98.06 72 ARG A N 1
ATOM 533 C CA . ARG A 1 72 ? -6.107 -8.086 4.792 1.00 98.06 72 ARG A CA 1
ATOM 534 C C . ARG A 1 72 ? -6.082 -8.430 3.299 1.00 98.06 72 ARG A C 1
ATOM 536 O O . ARG A 1 72 ? -5.014 -8.758 2.793 1.00 98.06 72 ARG A O 1
ATOM 543 N N . ASP A 1 73 ? -7.212 -8.310 2.593 1.00 98.31 73 ASP A N 1
ATOM 544 C CA . ASP A 1 73 ? -7.291 -8.570 1.139 1.00 98.31 73 ASP A CA 1
ATOM 545 C C . ASP A 1 73 ? -6.267 -7.733 0.363 1.00 98.31 73 ASP A C 1
ATOM 547 O O . ASP A 1 73 ? -5.542 -8.235 -0.498 1.00 98.31 73 ASP A O 1
ATOM 551 N N . LEU A 1 74 ? -6.166 -6.446 0.696 1.00 98.50 74 LEU A N 1
ATOM 552 C CA . LEU A 1 74 ? -5.232 -5.547 0.030 1.00 98.50 74 LEU A CA 1
ATOM 553 C C . LEU A 1 74 ? -3.774 -5.886 0.337 1.00 98.50 74 LEU A C 1
ATOM 555 O O . LEU A 1 74 ? -2.951 -5.824 -0.575 1.00 98.50 74 LEU A O 1
ATOM 559 N N . ALA A 1 75 ? -3.447 -6.264 1.573 1.00 98.50 75 ALA A N 1
ATOM 560 C CA . ALA A 1 75 ? -2.103 -6.712 1.923 1.00 98.50 75 ALA A CA 1
ATOM 561 C C . ALA A 1 75 ? -1.720 -7.980 1.139 1.00 98.50 75 ALA A C 1
ATOM 563 O O . ALA A 1 75 ? -0.648 -8.033 0.536 1.00 98.50 75 ALA A O 1
ATOM 564 N N . GLU A 1 76 ? -2.618 -8.966 1.065 1.00 98.62 76 GLU A N 1
ATOM 565 C CA . GLU A 1 76 ? -2.402 -10.218 0.329 1.00 98.62 76 GLU A CA 1
ATOM 566 C C . GLU A 1 76 ? -2.222 -9.965 -1.181 1.00 98.62 76 GLU A C 1
ATOM 568 O O . GLU A 1 76 ? -1.274 -10.459 -1.799 1.00 98.62 76 GLU A O 1
ATOM 573 N N . ARG A 1 77 ? -3.066 -9.122 -1.785 1.00 98.69 77 ARG A N 1
ATOM 574 C CA . ARG A 1 77 ? -2.970 -8.765 -3.213 1.00 98.69 77 ARG A CA 1
ATOM 575 C C . ARG A 1 77 ? -1.781 -7.859 -3.527 1.00 98.69 77 ARG A C 1
ATOM 577 O O . ARG A 1 77 ? -1.232 -7.937 -4.625 1.00 98.69 77 ARG A O 1
ATOM 584 N N . GLY A 1 78 ? -1.373 -7.015 -2.585 1.00 98.50 78 GLY A N 1
ATOM 585 C CA . GLY A 1 78 ? -0.148 -6.228 -2.684 1.00 98.50 78 GLY A CA 1
ATOM 586 C C . GLY A 1 78 ? 1.099 -7.110 -2.647 1.00 98.50 78 GLY A C 1
ATOM 587 O O . GLY A 1 78 ? 1.992 -6.948 -3.479 1.00 98.50 78 GLY A O 1
ATOM 588 N N . MET A 1 79 ? 1.128 -8.112 -1.761 1.00 98.31 79 MET A N 1
ATOM 589 C CA . MET A 1 79 ? 2.188 -9.126 -1.736 1.00 98.31 79 MET A CA 1
ATOM 590 C C . MET A 1 79 ? 2.266 -9.922 -3.037 1.00 98.31 79 MET A C 1
ATOM 592 O O . MET A 1 79 ? 3.369 -10.169 -3.523 1.00 98.31 79 MET A O 1
ATOM 596 N N . ALA A 1 80 ? 1.125 -10.295 -3.626 1.00 98.38 80 ALA A N 1
ATOM 597 C CA . ALA A 1 80 ? 1.102 -10.983 -4.917 1.00 98.38 80 ALA A CA 1
ATOM 598 C C . ALA A 1 80 ? 1.789 -10.151 -6.016 1.00 98.38 80 ALA A C 1
ATOM 600 O O . ALA A 1 80 ? 2.628 -10.671 -6.758 1.00 98.38 80 ALA A O 1
ATOM 601 N N . TRP A 1 81 ? 1.519 -8.843 -6.057 1.00 98.00 81 TRP A N 1
ATOM 602 C CA . TRP A 1 81 ? 2.154 -7.944 -7.019 1.00 98.00 81 TRP A CA 1
ATOM 603 C C . TRP A 1 81 ? 3.659 -7.780 -6.769 1.00 98.00 81 TRP A C 1
ATOM 605 O O . TRP A 1 81 ? 4.446 -7.796 -7.721 1.00 98.00 81 TRP A O 1
ATOM 615 N N . LEU A 1 82 ? 4.076 -7.656 -5.504 1.00 97.19 82 LEU A N 1
ATOM 616 C CA . LEU A 1 82 ? 5.490 -7.573 -5.118 1.00 97.19 82 LEU A CA 1
ATOM 617 C C . LEU A 1 82 ? 6.256 -8.834 -5.533 1.00 97.19 82 LEU A C 1
ATOM 619 O O . LEU A 1 82 ? 7.292 -8.730 -6.187 1.00 97.19 82 LEU A O 1
ATOM 623 N N . ALA A 1 83 ? 5.716 -10.017 -5.229 1.00 96.25 83 ALA A N 1
ATOM 624 C CA . ALA A 1 83 ? 6.326 -11.296 -5.584 1.00 96.25 83 ALA A CA 1
ATOM 625 C C . ALA A 1 83 ? 6.465 -11.463 -7.105 1.00 96.25 83 ALA A C 1
ATOM 627 O O . ALA A 1 83 ? 7.531 -11.835 -7.594 1.00 96.25 83 ALA A O 1
ATOM 628 N N . ALA A 1 84 ? 5.419 -11.127 -7.865 1.00 95.56 84 ALA A N 1
ATOM 629 C CA . ALA A 1 84 ? 5.463 -11.177 -9.324 1.00 95.56 84 ALA A CA 1
ATOM 630 C C . ALA A 1 84 ? 6.475 -10.178 -9.913 1.00 95.56 84 ALA A C 1
ATOM 632 O O . ALA A 1 84 ? 7.112 -10.459 -10.927 1.00 95.56 84 ALA A O 1
ATOM 633 N N . THR A 1 85 ? 6.631 -9.004 -9.295 1.00 93.81 85 THR A N 1
ATOM 634 C CA . THR A 1 85 ? 7.599 -7.992 -9.742 1.00 93.81 85 THR A CA 1
ATOM 635 C C . THR A 1 85 ? 9.028 -8.445 -9.493 1.00 93.81 85 THR A C 1
ATOM 637 O O . THR A 1 85 ? 9.826 -8.422 -10.427 1.00 93.81 85 THR A O 1
ATOM 640 N N . TRP A 1 86 ? 9.308 -8.963 -8.297 1.00 89.06 86 TRP A N 1
ATOM 641 C CA . TRP A 1 86 ? 10.605 -9.542 -7.960 1.00 89.06 86 TRP A CA 1
ATOM 642 C C . TRP A 1 86 ? 11.020 -10.639 -8.947 1.00 89.06 86 TRP A C 1
ATOM 644 O O . TRP A 1 86 ? 12.107 -10.591 -9.513 1.00 89.06 86 TRP A O 1
ATOM 654 N N . GLN A 1 87 ? 10.120 -11.586 -9.233 1.00 89.62 87 GLN A N 1
ATOM 655 C CA . GLN A 1 87 ? 10.385 -12.678 -10.177 1.00 89.62 87 GLN A CA 1
ATOM 656 C C . GLN A 1 87 ? 10.747 -12.177 -11.583 1.00 89.62 87 GLN A C 1
ATOM 658 O O . GLN A 1 87 ? 11.597 -12.764 -12.251 1.00 89.62 87 GLN A O 1
ATOM 663 N N . ARG A 1 88 ? 10.122 -11.086 -12.048 1.00 89.38 88 ARG A N 1
ATOM 664 C CA . ARG A 1 88 ? 10.450 -10.477 -13.346 1.00 89.38 88 ARG A CA 1
ATOM 665 C C . ARG A 1 88 ? 11.808 -9.782 -13.333 1.00 89.38 88 ARG A C 1
ATOM 667 O O . ARG A 1 88 ? 12.542 -9.903 -14.309 1.00 89.38 88 ARG A O 1
ATOM 674 N N . GLU A 1 89 ? 12.133 -9.057 -12.267 1.00 86.50 89 GLU A N 1
ATOM 675 C CA . GLU A 1 89 ? 13.420 -8.364 -12.119 1.00 86.50 89 GLU A CA 1
ATOM 676 C C . GLU A 1 89 ? 14.587 -9.353 -12.026 1.00 86.50 89 GLU A C 1
ATOM 678 O O . GLU A 1 89 ? 15.621 -9.158 -12.669 1.00 86.50 89 GLU A O 1
ATOM 683 N N . GLU A 1 90 ? 14.390 -10.451 -11.294 1.00 83.12 90 GLU A N 1
ATOM 684 C CA . GLU A 1 90 ? 15.331 -11.567 -11.212 1.00 83.12 90 GLU A CA 1
ATOM 685 C C . GLU A 1 90 ? 15.530 -12.227 -12.585 1.00 83.12 90 GLU A C 1
ATOM 687 O O . GLU A 1 90 ? 16.664 -12.362 -13.045 1.00 83.12 90 GLU A O 1
ATOM 692 N N . ALA A 1 91 ? 14.445 -12.550 -13.300 1.00 82.00 91 ALA A N 1
ATOM 693 C CA . ALA A 1 91 ? 14.516 -13.126 -14.646 1.00 82.00 91 ALA A CA 1
ATOM 694 C C . ALA A 1 91 ? 15.175 -12.192 -15.678 1.00 82.00 91 ALA A C 1
ATOM 696 O O . ALA A 1 91 ? 15.798 -12.659 -16.632 1.00 82.00 91 ALA A O 1
ATOM 697 N N . ALA A 1 92 ? 15.050 -10.876 -15.495 1.00 84.75 92 ALA A N 1
ATOM 698 C CA . ALA A 1 92 ? 15.683 -9.867 -16.338 1.00 84.75 92 ALA A CA 1
ATOM 699 C C . ALA A 1 92 ? 17.160 -9.608 -15.979 1.00 84.75 92 ALA A C 1
ATOM 701 O O . ALA A 1 92 ? 17.820 -8.831 -16.670 1.00 84.75 92 ALA A O 1
ATOM 702 N N . GLY A 1 93 ? 17.687 -10.231 -14.917 1.00 79.00 93 GLY A N 1
ATOM 703 C CA . GLY A 1 93 ? 19.059 -10.018 -14.447 1.00 79.00 93 GLY A CA 1
ATOM 704 C C . GLY A 1 93 ? 19.301 -8.620 -13.868 1.00 79.00 93 GLY A C 1
ATOM 705 O O . GLY A 1 93 ? 20.442 -8.166 -13.820 1.00 79.00 93 GLY A O 1
ATOM 706 N N . VAL A 1 94 ? 18.239 -7.920 -13.457 1.00 71.12 94 VAL A N 1
ATOM 707 C CA . VAL A 1 94 ? 18.314 -6.563 -12.888 1.00 71.12 94 VAL A CA 1
ATOM 708 C C . VAL A 1 94 ? 18.809 -6.606 -11.437 1.00 71.12 94 VAL A C 1
ATOM 710 O O . VAL A 1 94 ? 19.423 -5.653 -10.960 1.00 71.12 94 VAL A O 1
ATOM 713 N N . TYR A 1 95 ? 18.602 -7.728 -10.745 1.00 61.25 95 TYR A N 1
ATOM 714 C CA . TYR A 1 95 ? 19.073 -7.932 -9.381 1.00 61.25 95 TYR A CA 1
ATOM 715 C C . TYR A 1 95 ? 20.520 -8.455 -9.348 1.00 61.25 95 TYR A C 1
ATOM 717 O O . TYR A 1 95 ? 20.796 -9.583 -9.754 1.00 61.25 95 TYR A O 1
ATOM 725 N N . ASN A 1 96 ? 21.442 -7.641 -8.823 1.00 54.94 96 ASN A N 1
ATOM 726 C CA . ASN A 1 96 ? 22.799 -8.052 -8.458 1.00 54.94 96 ASN A CA 1
ATOM 727 C C . ASN A 1 96 ? 22.948 -7.990 -6.923 1.00 54.94 96 ASN A C 1
ATOM 729 O O . ASN A 1 96 ? 23.107 -6.893 -6.389 1.00 54.94 96 ASN A O 1
ATOM 733 N N . PRO A 1 97 ? 22.932 -9.125 -6.203 1.00 59.28 97 PRO A N 1
ATOM 734 C CA . PRO A 1 97 ? 23.029 -9.152 -4.738 1.00 59.28 97 PRO A CA 1
ATOM 735 C C . PRO A 1 97 ? 24.419 -8.795 -4.172 1.00 59.28 97 PRO A C 1
ATOM 737 O O . PRO A 1 97 ? 24.639 -8.964 -2.976 1.00 59.28 97 PRO A O 1
ATOM 740 N N . THR A 1 98 ? 25.371 -8.349 -5.002 1.00 45.91 98 THR A N 1
ATOM 741 C CA . THR A 1 98 ? 26.804 -8.265 -4.653 1.00 45.91 98 THR A CA 1
ATOM 742 C C . THR A 1 98 ? 27.382 -6.843 -4.555 1.00 45.91 98 THR A C 1
ATOM 744 O O . THR A 1 98 ? 28.575 -6.661 -4.802 1.00 45.91 98 THR A O 1
ATOM 747 N N . LEU A 1 99 ? 26.583 -5.833 -4.188 1.00 40.31 99 LEU A N 1
ATOM 748 C CA . LEU A 1 99 ? 27.095 -4.504 -3.801 1.00 40.31 99 LEU A CA 1
ATOM 749 C C . LEU A 1 99 ? 26.958 -4.257 -2.298 1.00 40.31 99 LEU A C 1
ATOM 751 O O . LEU A 1 99 ? 25.847 -4.481 -1.771 1.00 40.31 99 LEU A O 1
#

Radius of gyration: 16.31 Å; chains: 1; bounding box: 38×38×48 Å

pLDDT: mean 89.48, std 13.07, range [40.31, 98.69]

Secondary structure (DSSP, 8-state):
-PPPPPP-HHHHHHHHHHHHHHH-EEETTEEE--EE-TT--EE---STTTSHHHHHHHHHHHHHHHT-HHHHHHHHHHHHHHHHHHHHHHHTT------